Protein AF-A0A4Q8L4C8-F1 (afdb_monomer_lite)

Sequence (115 aa):
MNYRYQPTRGPHDGLWWQIALGVFVGQLMSAAVAGVAFLVLASFAASQAEDAAKQLSRQLQQATRQAQSAVPPTPGFTPPQARTKRPLAEDERCIGGRRLKRLPNGWQDLPYEPC

Secondary structure (DSSP, 8-state):
----------TTHHHHHHHHHHHHHHHHHHHHHHHHHHHHHHHHHHHHHHHHHHHHHHHHHHHHHHHHHTSPPPPP--PPP---PPPPPTTEEEETTEEEEEETTEEEEETTS--

Organism: NCBI:txid2480810

pLDDT: mean 81.37, std 13.23, range [50.12, 97.88]

Structure (mmCIF, N/CA/C/O backbone):
data_AF-A0A4Q8L4C8-F1
#
_entry.id   AF-A0A4Q8L4C8-F1
#
loop_
_atom_site.group_PDB
_atom_site.id
_atom_site.type_symbol
_atom_site.label_atom_id
_atom_site.label_alt_id
_atom_site.label_comp_id
_atom_site.label_asym_id
_atom_site.label_entity_id
_atom_site.label_seq_id
_atom_site.pdbx_PDB_ins_code
_atom_site.Cartn_x
_atom_site.Cartn_y
_atom_site.Cartn_z
_atom_site.occupancy
_atom_site.B_iso_or_equiv
_atom_site.auth_seq_id
_atom_site.auth_comp_id
_atom_site.auth_asym_id
_atom_site.auth_atom_id
_atom_site.pdbx_PDB_model_num
ATOM 1 N N . MET A 1 1 ? 22.094 11.324 -65.922 1.00 50.12 1 MET A N 1
ATOM 2 C CA . MET A 1 1 ? 23.193 11.306 -64.932 1.00 50.12 1 MET A CA 1
ATOM 3 C C . MET A 1 1 ? 22.580 10.985 -63.578 1.00 50.12 1 MET A C 1
ATOM 5 O O . MET A 1 1 ? 21.791 11.779 -63.091 1.00 50.12 1 MET A O 1
ATOM 9 N N . ASN A 1 2 ? 22.832 9.790 -63.037 1.00 54.53 2 ASN A N 1
ATOM 10 C CA . ASN A 1 2 ? 22.270 9.350 -61.755 1.00 54.53 2 ASN A CA 1
ATOM 11 C C . ASN A 1 2 ? 23.249 9.692 -60.629 1.00 54.53 2 ASN A C 1
ATOM 13 O O . ASN A 1 2 ? 24.268 9.021 -60.480 1.00 54.53 2 ASN A O 1
ATOM 17 N N . TYR A 1 3 ? 22.942 10.717 -59.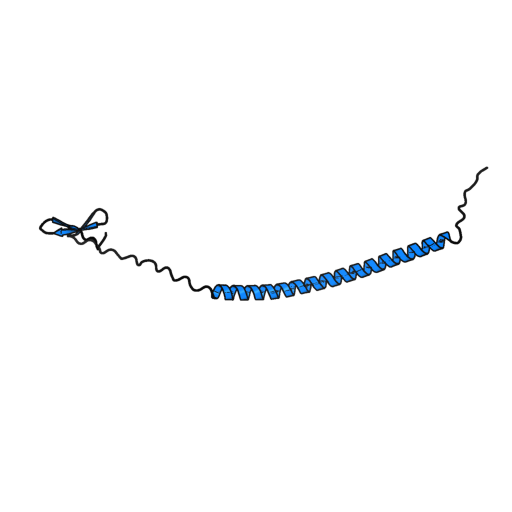836 1.00 64.38 3 TYR A N 1
ATOM 18 C CA . TYR A 1 3 ? 23.683 11.016 -58.614 1.00 64.38 3 TYR A CA 1
ATOM 19 C C . TYR A 1 3 ? 23.141 10.137 -57.484 1.00 64.38 3 TYR A C 1
ATOM 21 O O . TYR A 1 3 ? 22.063 10.386 -56.948 1.00 64.38 3 TYR A O 1
ATOM 29 N N . ARG A 1 4 ? 23.871 9.071 -57.135 1.00 61.75 4 ARG A N 1
ATOM 30 C CA . ARG A 1 4 ? 23.626 8.343 -55.884 1.00 61.75 4 ARG A CA 1
ATOM 31 C C . ARG A 1 4 ? 24.108 9.212 -54.730 1.00 61.75 4 ARG A C 1
ATOM 33 O O . ARG A 1 4 ? 25.300 9.478 -54.617 1.00 61.75 4 ARG A O 1
ATOM 40 N N . TYR A 1 5 ? 23.182 9.618 -53.871 1.00 63.66 5 TYR A N 1
ATOM 41 C CA . TYR A 1 5 ? 23.502 10.231 -52.590 1.00 63.66 5 TYR A CA 1
ATOM 42 C C . TYR A 1 5 ? 24.149 9.162 -51.697 1.00 63.66 5 TYR A C 1
ATOM 44 O O . TYR A 1 5 ? 23.479 8.230 -51.253 1.00 63.66 5 TYR A O 1
ATOM 52 N N . GLN A 1 6 ? 25.459 9.250 -51.476 1.00 62.22 6 GLN A N 1
ATOM 53 C CA . GLN A 1 6 ? 26.123 8.521 -50.399 1.00 62.22 6 GLN A CA 1
ATOM 54 C C . GLN A 1 6 ? 26.203 9.467 -49.200 1.00 62.22 6 GLN A C 1
ATOM 56 O O . GLN A 1 6 ? 26.934 10.453 -49.275 1.00 62.22 6 GLN A O 1
ATOM 61 N N . PRO A 1 7 ? 25.464 9.219 -48.104 1.00 63.28 7 PRO A N 1
ATOM 62 C CA . PRO A 1 7 ? 25.655 9.996 -46.895 1.00 63.28 7 PRO A CA 1
ATOM 63 C C . PRO A 1 7 ? 27.039 9.667 -46.330 1.00 63.28 7 PRO A C 1
ATOM 65 O O . PRO A 1 7 ? 27.299 8.551 -45.873 1.00 63.28 7 PRO A O 1
ATOM 68 N N . THR A 1 8 ? 27.942 10.639 -46.385 1.00 62.56 8 THR A N 1
ATOM 69 C CA . THR A 1 8 ? 29.205 10.625 -45.654 1.00 62.56 8 THR A CA 1
ATOM 70 C C . THR A 1 8 ? 28.888 10.653 -44.161 1.00 62.56 8 THR A C 1
ATOM 72 O O . THR A 1 8 ? 28.601 11.709 -43.609 1.00 62.56 8 THR A O 1
ATOM 75 N N . ARG A 1 9 ? 28.912 9.488 -43.498 1.00 63.16 9 ARG A N 1
ATOM 76 C CA . ARG A 1 9 ? 28.972 9.426 -42.030 1.00 63.16 9 ARG A CA 1
ATOM 77 C C . ARG A 1 9 ? 30.287 10.061 -41.600 1.00 63.16 9 ARG A C 1
ATOM 79 O O . ARG A 1 9 ? 31.353 9.530 -41.917 1.00 63.16 9 ARG A O 1
ATOM 86 N N . GLY A 1 10 ? 30.214 11.191 -40.908 1.00 66.19 10 GLY A N 1
ATOM 87 C CA . GLY A 1 10 ? 31.378 11.788 -40.280 1.00 66.19 10 GLY A CA 1
ATOM 88 C C . GLY A 1 10 ? 31.901 10.857 -39.177 1.00 66.19 10 GLY A C 1
ATOM 89 O O . GLY A 1 10 ? 31.100 10.195 -38.511 1.00 66.19 10 GLY A O 1
ATOM 90 N N . PRO A 1 11 ? 33.220 10.809 -38.919 1.00 65.31 11 PRO A N 1
ATOM 91 C CA . PRO A 1 11 ? 33.803 9.992 -37.844 1.00 65.31 11 PRO A CA 1
ATOM 92 C C . PRO A 1 11 ? 33.178 10.247 -36.460 1.00 65.31 11 PRO A C 1
ATOM 94 O O . PRO A 1 11 ? 33.223 9.390 -35.583 1.00 65.31 11 PRO A O 1
ATOM 97 N N . HIS A 1 12 ? 32.577 11.425 -36.272 1.00 63.25 12 HIS A N 1
ATOM 98 C CA . HIS A 1 12 ? 31.998 11.892 -35.015 1.00 63.25 12 HIS A CA 1
ATOM 99 C C . HIS A 1 12 ? 30.500 11.575 -34.853 1.00 63.25 12 HIS A C 1
ATOM 101 O O . HIS A 1 12 ? 30.001 11.624 -33.730 1.00 63.25 12 HIS A O 1
ATOM 107 N N . ASP A 1 13 ? 29.790 11.193 -35.922 1.00 71.56 13 ASP A N 1
ATOM 108 C CA . ASP A 1 13 ? 28.338 10.942 -35.872 1.00 71.56 13 ASP A CA 1
ATOM 109 C C . ASP A 1 13 ? 27.998 9.679 -35.064 1.00 71.56 13 ASP A C 1
ATOM 111 O O . ASP A 1 13 ? 26.962 9.598 -34.405 1.00 71.56 13 ASP A O 1
ATOM 115 N N . GLY A 1 14 ? 28.894 8.687 -35.071 1.00 76.69 14 GLY A N 1
ATOM 116 C CA . GLY A 1 14 ? 28.723 7.451 -34.304 1.00 76.69 14 GLY A CA 1
ATOM 117 C C . GLY A 1 14 ? 29.001 7.610 -32.808 1.00 76.69 14 GLY A C 1
ATOM 118 O O . GLY A 1 14 ? 28.392 6.911 -32.001 1.00 76.69 14 GLY A O 1
ATOM 119 N N . LEU A 1 15 ? 29.890 8.534 -32.428 1.00 85.00 15 LEU A N 1
ATOM 120 C CA . LEU A 1 15 ? 30.342 8.694 -31.044 1.00 85.00 15 LEU A CA 1
ATOM 121 C C . LEU A 1 15 ? 29.236 9.275 -30.154 1.00 85.00 15 LEU A C 1
ATOM 123 O O . LEU A 1 15 ? 28.933 8.718 -29.103 1.00 85.00 15 LEU A O 1
ATOM 127 N N . TRP A 1 16 ? 28.583 10.353 -30.598 1.00 87.56 16 TRP A N 1
ATOM 128 C CA . TRP A 1 16 ? 27.465 10.963 -29.867 1.00 87.56 16 TRP A CA 1
ATOM 129 C C . TRP A 1 16 ? 26.289 10.003 -29.706 1.00 87.56 16 TRP A C 1
ATOM 131 O O . TRP A 1 16 ? 25.709 9.904 -28.624 1.00 87.56 16 TRP A O 1
ATOM 141 N N . TRP A 1 17 ? 25.981 9.249 -30.764 1.00 88.75 17 TRP A N 1
ATOM 142 C CA . TRP A 1 17 ? 24.955 8.215 -30.722 1.00 88.75 17 TRP A CA 1
ATOM 143 C C . TRP A 1 17 ? 25.287 7.115 -29.705 1.00 88.75 17 TRP A C 1
ATOM 145 O O . TRP A 1 17 ? 24.429 6.744 -28.908 1.00 88.75 17 TRP A O 1
ATOM 155 N N . GLN A 1 18 ? 26.533 6.632 -29.668 1.00 90.12 18 GLN A N 1
ATOM 156 C CA . GLN A 1 18 ? 26.969 5.625 -28.691 1.00 90.12 18 GLN A CA 1
ATOM 157 C C . GLN A 1 18 ? 26.898 6.132 -27.247 1.00 90.12 18 GLN A C 1
ATOM 159 O O . GLN A 1 18 ? 26.438 5.400 -26.372 1.00 90.12 18 GLN A O 1
ATOM 164 N N . ILE A 1 19 ? 27.303 7.382 -26.996 1.00 90.62 19 ILE A N 1
ATOM 165 C CA . ILE A 1 19 ? 27.210 8.000 -25.666 1.00 90.62 19 ILE A CA 1
ATOM 166 C C . ILE A 1 19 ? 25.745 8.068 -25.218 1.00 90.62 19 ILE A C 1
ATOM 168 O O . ILE A 1 19 ? 25.426 7.646 -24.107 1.00 90.62 19 ILE A O 1
ATOM 172 N N . ALA A 1 20 ? 24.844 8.536 -26.087 1.00 93.06 20 ALA A N 1
ATOM 173 C CA . ALA A 1 20 ? 23.416 8.605 -25.783 1.00 93.06 20 ALA A CA 1
ATOM 174 C C . ALA A 1 20 ? 22.830 7.221 -25.461 1.00 93.06 20 ALA A C 1
ATOM 176 O O . ALA A 1 20 ? 22.086 7.068 -24.491 1.00 93.06 20 ALA A O 1
ATOM 177 N N . LEU A 1 21 ? 23.216 6.200 -26.230 1.00 94.44 21 LEU A N 1
ATOM 178 C CA . LEU A 1 21 ? 22.764 4.824 -26.029 1.00 94.44 21 LEU A CA 1
ATOM 179 C C . LEU A 1 21 ? 23.279 4.246 -24.704 1.00 94.44 21 LEU A C 1
ATOM 181 O O . LEU A 1 21 ? 22.526 3.595 -23.982 1.00 94.44 21 LEU A O 1
ATOM 185 N N . GLY A 1 22 ? 24.529 4.545 -24.342 1.00 95.75 22 GLY A N 1
ATOM 186 C CA . GLY A 1 22 ? 25.108 4.166 -23.054 1.00 95.75 22 GLY A CA 1
ATOM 187 C C . GLY A 1 22 ? 24.375 4.797 -21.870 1.00 95.75 22 GLY A C 1
ATOM 188 O O . GLY A 1 22 ? 24.020 4.093 -20.925 1.00 95.75 22 GLY A O 1
ATOM 189 N N . VAL A 1 23 ? 24.086 6.101 -21.935 1.00 95.81 23 VAL A N 1
ATOM 190 C CA . VAL A 1 23 ? 23.332 6.803 -20.881 1.00 95.81 23 VAL A CA 1
ATOM 191 C C . VAL A 1 23 ? 21.914 6.252 -20.768 1.00 95.81 23 VAL A C 1
ATOM 193 O O . VAL A 1 23 ? 21.451 6.004 -19.658 1.00 95.81 23 VAL A O 1
ATOM 196 N N . PHE A 1 24 ? 21.236 6.010 -21.890 1.00 96.44 24 PHE A N 1
ATOM 197 C CA . PHE A 1 24 ? 19.880 5.465 -21.892 1.00 96.44 24 PHE A CA 1
ATOM 198 C C . PHE A 1 24 ? 19.814 4.078 -21.244 1.00 96.44 24 PHE A C 1
ATOM 200 O O . PHE A 1 24 ? 19.003 3.848 -20.348 1.00 96.44 24 PHE A O 1
ATOM 207 N N . VAL A 1 25 ? 20.704 3.164 -21.638 1.00 96.94 25 VAL A N 1
ATOM 208 C CA . VAL A 1 25 ? 20.768 1.817 -21.050 1.00 96.94 25 VAL A CA 1
ATOM 209 C C . VAL A 1 25 ? 21.160 1.883 -19.573 1.00 96.94 25 VAL A C 1
ATOM 211 O O . VAL A 1 25 ? 20.576 1.175 -18.753 1.00 96.94 25 VAL A O 1
ATOM 214 N N . GLY A 1 26 ? 22.097 2.766 -19.216 1.00 96.50 26 GLY A N 1
ATOM 215 C CA . GLY A 1 26 ? 22.474 3.011 -17.826 1.00 96.50 26 GLY A CA 1
ATOM 216 C C . GLY A 1 26 ? 21.286 3.473 -16.982 1.00 96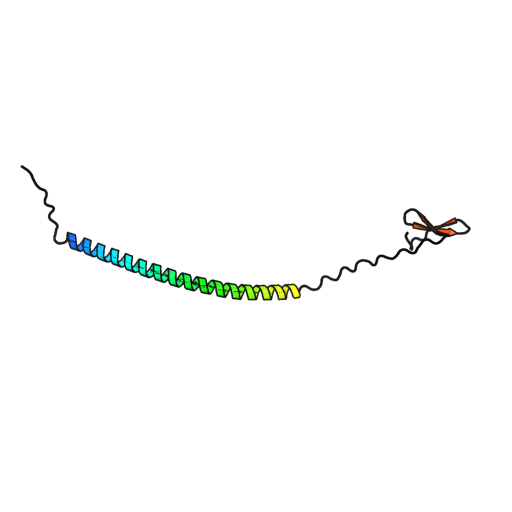.50 26 GLY A C 1
ATOM 217 O O . GLY A 1 26 ? 21.015 2.888 -15.937 1.00 96.50 26 GLY A O 1
ATOM 218 N N . GLN A 1 27 ? 20.524 4.456 -17.467 1.00 97.00 27 GLN A N 1
ATOM 219 C CA . GLN A 1 27 ? 19.324 4.945 -16.787 1.00 97.00 27 GLN A CA 1
ATOM 220 C C . GLN A 1 27 ? 18.238 3.873 -16.680 1.00 97.00 27 GLN A C 1
ATOM 222 O O . GLN A 1 27 ? 17.624 3.755 -15.622 1.00 97.00 27 GLN A O 1
ATOM 227 N N . LEU A 1 28 ? 18.026 3.061 -17.721 1.00 97.81 28 LEU A N 1
ATOM 228 C CA . LEU A 1 28 ? 17.080 1.944 -17.663 1.00 97.81 28 LEU A CA 1
ATOM 229 C C . LEU A 1 28 ? 17.470 0.920 -16.594 1.00 97.81 28 LEU A C 1
ATOM 231 O O . LEU A 1 28 ? 16.611 0.482 -15.830 1.00 97.81 28 LEU A O 1
ATOM 235 N N . MET A 1 29 ? 18.755 0.574 -16.495 1.00 97.56 29 MET A N 1
ATOM 236 C CA . MET A 1 29 ? 19.243 -0.331 -15.452 1.00 97.56 29 MET A CA 1
ATOM 237 C C . MET A 1 29 ? 19.093 0.276 -14.059 1.00 97.56 29 MET A C 1
ATOM 239 O O . MET A 1 29 ? 18.590 -0.389 -13.155 1.00 97.56 29 MET A O 1
ATOM 243 N N . SER A 1 30 ? 19.453 1.548 -13.877 1.00 97.31 30 SER A N 1
ATOM 244 C CA . SER A 1 30 ? 19.265 2.239 -12.599 1.00 97.31 30 SER A CA 1
ATOM 245 C C . SER A 1 30 ? 17.791 2.316 -12.195 1.00 97.31 30 SER A C 1
ATOM 247 O O . SER A 1 30 ? 17.468 2.055 -11.039 1.00 97.31 30 SER A O 1
ATOM 249 N N . ALA A 1 31 ? 16.890 2.616 -13.134 1.00 96.81 31 ALA A N 1
ATOM 250 C CA . ALA A 1 31 ? 15.452 2.667 -12.884 1.00 96.81 31 ALA A CA 1
ATOM 251 C C . ALA A 1 31 ? 14.880 1.286 -12.537 1.00 96.81 31 ALA A C 1
ATOM 253 O O . ALA A 1 31 ? 14.068 1.178 -11.621 1.00 96.81 31 ALA A O 1
ATOM 254 N N . ALA A 1 32 ? 15.334 0.226 -13.212 1.00 97.25 32 ALA A N 1
ATOM 255 C CA . ALA A 1 32 ? 14.930 -1.140 -12.897 1.00 97.25 32 ALA A CA 1
ATOM 256 C C . ALA A 1 32 ? 15.373 -1.543 -11.482 1.00 97.25 32 ALA A C 1
ATOM 258 O O . ALA A 1 32 ? 14.560 -2.029 -10.697 1.00 97.25 32 ALA A O 1
ATOM 259 N N . VAL A 1 33 ? 16.634 -1.281 -11.124 1.00 97.88 33 VAL A N 1
ATOM 260 C CA . VAL A 1 33 ? 17.162 -1.571 -9.782 1.00 97.88 33 VAL A CA 1
ATOM 261 C C . VAL A 1 33 ? 16.423 -0.764 -8.717 1.00 97.88 33 VAL A C 1
ATOM 263 O O . VAL A 1 33 ? 15.998 -1.331 -7.712 1.00 97.88 33 VAL A O 1
ATOM 266 N N . ALA A 1 34 ? 16.214 0.535 -8.943 1.00 97.56 34 ALA A N 1
ATOM 267 C CA . ALA A 1 34 ? 15.468 1.390 -8.025 1.00 97.56 34 ALA A CA 1
ATOM 268 C C . ALA A 1 34 ? 14.014 0.922 -7.864 1.00 97.56 34 ALA A C 1
ATOM 270 O O . ALA A 1 34 ? 13.512 0.866 -6.745 1.00 97.56 34 ALA A O 1
ATOM 271 N N . GLY A 1 35 ? 13.357 0.532 -8.959 1.00 96.88 35 GLY A N 1
ATOM 272 C CA . GLY A 1 35 ? 11.997 -0.000 -8.942 1.00 96.88 35 GLY A CA 1
ATOM 273 C C . GLY A 1 35 ? 11.889 -1.295 -8.138 1.00 96.88 35 GLY A C 1
ATOM 274 O O . GLY A 1 35 ? 11.022 -1.411 -7.274 1.00 96.88 35 GLY A O 1
ATOM 275 N N . VAL A 1 36 ? 12.802 -2.246 -8.352 1.00 97.44 36 VAL A N 1
ATOM 276 C CA . VAL A 1 36 ? 12.836 -3.500 -7.582 1.00 97.44 36 VAL A CA 1
ATOM 277 C C . VAL A 1 36 ? 13.126 -3.229 -6.107 1.00 97.44 36 VAL A C 1
ATOM 279 O O . VAL A 1 36 ? 12.417 -3.744 -5.244 1.00 97.44 36 VAL A O 1
ATOM 282 N N . ALA A 1 37 ? 14.117 -2.387 -5.802 1.00 97.12 37 ALA A N 1
ATOM 283 C CA . ALA A 1 37 ? 14.439 -2.015 -4.428 1.00 97.12 37 ALA A CA 1
ATOM 284 C C . ALA A 1 37 ? 13.234 -1.370 -3.727 1.00 97.12 37 ALA A C 1
ATOM 286 O O . ALA A 1 37 ? 12.911 -1.735 -2.596 1.00 97.12 37 ALA A O 1
ATOM 287 N N . PHE A 1 38 ? 12.530 -0.468 -4.416 1.00 97.56 38 PHE A N 1
ATOM 288 C CA . PHE A 1 38 ? 11.324 0.170 -3.904 1.00 97.56 38 PHE A CA 1
ATOM 289 C C . PHE A 1 38 ? 10.215 -0.845 -3.616 1.00 97.56 38 PHE A C 1
ATOM 291 O O . PHE A 1 38 ? 9.621 -0.794 -2.544 1.00 97.56 38 PHE A O 1
ATOM 298 N N . LEU A 1 39 ? 9.962 -1.797 -4.518 1.00 97.25 39 LEU A N 1
ATOM 299 C CA . LEU A 1 39 ? 8.953 -2.841 -4.303 1.00 97.25 39 LEU A CA 1
ATOM 300 C C . LEU A 1 39 ? 9.286 -3.724 -3.095 1.00 97.25 39 LEU A C 1
ATOM 302 O O . LEU A 1 39 ? 8.402 -4.021 -2.290 1.00 97.25 39 LEU A O 1
ATOM 306 N N . VAL A 1 40 ? 10.556 -4.100 -2.925 1.00 97.19 40 VAL A N 1
ATOM 307 C CA . VAL A 1 40 ? 11.008 -4.879 -1.763 1.00 97.19 40 VAL A CA 1
ATOM 308 C C . VAL A 1 40 ? 10.807 -4.082 -0.473 1.00 97.19 40 VAL A C 1
ATOM 310 O O . VAL A 1 40 ? 10.165 -4.576 0.454 1.00 97.19 40 VAL A O 1
ATOM 313 N N . LEU A 1 41 ? 11.270 -2.831 -0.426 1.00 96.31 41 LEU A N 1
ATOM 314 C CA . LEU A 1 41 ? 11.088 -1.945 0.729 1.00 96.31 41 LEU A CA 1
ATOM 315 C C . LEU A 1 41 ? 9.607 -1.716 1.057 1.00 96.31 41 LEU A C 1
ATOM 317 O O . LEU A 1 41 ? 9.221 -1.791 2.221 1.00 96.31 41 LEU A O 1
ATOM 321 N N . ALA A 1 42 ? 8.773 -1.488 0.043 1.00 95.25 42 ALA A N 1
ATOM 322 C CA . ALA A 1 42 ? 7.338 -1.291 0.203 1.00 95.25 42 ALA A CA 1
ATOM 323 C C . ALA A 1 42 ? 6.647 -2.548 0.749 1.00 95.25 42 ALA A C 1
ATOM 325 O O . ALA A 1 42 ? 5.845 -2.442 1.674 1.00 95.25 42 ALA A O 1
ATOM 326 N N . SER A 1 43 ? 6.985 -3.738 0.235 1.00 94.38 43 SER A N 1
ATOM 327 C CA . SER A 1 43 ? 6.437 -5.005 0.742 1.00 94.38 43 SER A CA 1
ATOM 328 C C . SER A 1 43 ? 6.804 -5.245 2.208 1.00 94.38 43 SER A C 1
ATOM 330 O O . SER A 1 43 ? 5.958 -5.631 3.015 1.00 94.38 43 SER A O 1
ATOM 332 N N . PHE A 1 44 ? 8.045 -4.932 2.579 1.00 94.94 44 PHE A N 1
ATOM 333 C CA . PHE A 1 44 ? 8.519 -5.075 3.945 1.00 94.94 44 PHE A CA 1
ATOM 334 C C . PHE A 1 44 ? 7.837 -4.072 4.882 1.00 94.94 44 PHE A C 1
ATOM 336 O O . PHE A 1 44 ? 7.325 -4.457 5.933 1.00 94.94 44 PHE A O 1
ATOM 343 N N . ALA A 1 45 ? 7.735 -2.806 4.475 1.00 94.25 45 ALA A N 1
ATOM 344 C CA . ALA A 1 45 ? 7.011 -1.785 5.225 1.00 94.25 45 ALA A CA 1
ATOM 345 C C . ALA A 1 45 ? 5.524 -2.138 5.398 1.00 94.25 45 ALA A C 1
ATOM 347 O O . ALA A 1 45 ? 4.985 -1.967 6.490 1.00 94.25 45 ALA A O 1
ATOM 348 N N . ALA A 1 46 ? 4.876 -2.681 4.362 1.00 93.44 46 ALA A N 1
ATOM 349 C CA . ALA A 1 46 ? 3.491 -3.135 4.434 1.00 93.44 46 ALA A CA 1
ATOM 350 C C . ALA A 1 46 ? 3.320 -4.259 5.467 1.00 93.44 46 ALA A C 1
ATOM 352 O O . ALA A 1 46 ? 2.453 -4.157 6.332 1.00 93.44 46 ALA A O 1
ATOM 353 N N . SER A 1 47 ? 4.195 -5.274 5.449 1.00 92.81 47 SER A N 1
ATOM 354 C CA . SER A 1 47 ? 4.145 -6.353 6.447 1.00 92.81 47 SER A CA 1
ATOM 355 C C . SER A 1 47 ? 4.319 -5.841 7.882 1.00 92.81 47 SER A C 1
ATOM 357 O O . SER A 1 47 ? 3.566 -6.227 8.774 1.00 92.81 47 SER A O 1
ATOM 359 N N . GLN A 1 48 ? 5.233 -4.891 8.104 1.00 91.06 48 GLN A N 1
ATOM 360 C CA . GLN A 1 48 ? 5.418 -4.292 9.427 1.00 91.06 48 GLN A CA 1
ATOM 361 C C . GLN A 1 48 ? 4.224 -3.445 9.867 1.00 91.06 48 GLN A C 1
ATOM 363 O O . GLN A 1 48 ? 3.847 -3.469 11.039 1.00 91.06 48 GLN A O 1
ATOM 368 N N . ALA A 1 49 ? 3.625 -2.694 8.941 1.00 89.44 49 ALA A N 1
ATOM 369 C CA . ALA A 1 49 ? 2.458 -1.875 9.228 1.00 89.44 49 ALA A CA 1
ATOM 370 C C . ALA A 1 49 ? 1.263 -2.737 9.655 1.00 89.44 49 ALA A C 1
ATOM 372 O O . ALA A 1 49 ? 0.541 -2.358 10.576 1.00 89.44 49 ALA A O 1
ATOM 373 N N . GLU A 1 50 ? 1.076 -3.911 9.046 1.00 90.50 50 GLU A N 1
ATOM 374 C CA . GLU A 1 50 ? 0.029 -4.852 9.451 1.00 90.50 50 GLU A CA 1
ATOM 375 C C . GLU A 1 50 ? 0.230 -5.377 10.873 1.00 90.50 50 GLU A C 1
ATOM 377 O O . GLU A 1 50 ? -0.723 -5.428 11.654 1.00 90.50 50 GLU A O 1
ATOM 382 N N . ASP A 1 51 ? 1.454 -5.759 11.234 1.00 90.38 51 ASP A N 1
ATOM 383 C CA . ASP A 1 51 ? 1.744 -6.275 12.571 1.00 90.38 51 ASP A CA 1
ATOM 384 C C . ASP A 1 51 ? 1.618 -5.184 13.638 1.00 90.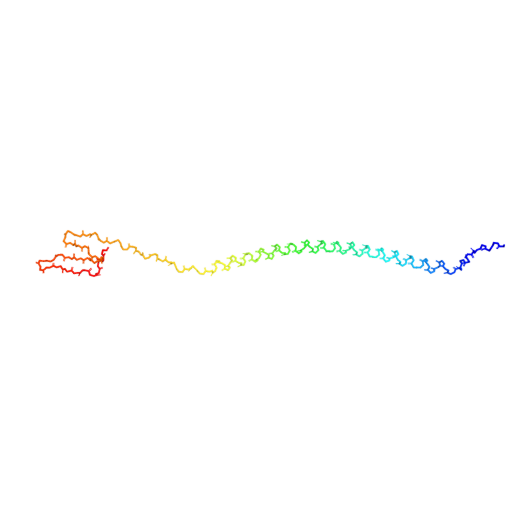38 51 ASP A C 1
ATOM 386 O O . ASP A 1 51 ? 0.985 -5.402 14.678 1.00 90.38 51 ASP A O 1
ATOM 390 N N . ALA A 1 52 ? 2.108 -3.978 13.345 1.00 88.75 52 ALA A N 1
ATOM 391 C CA . ALA A 1 52 ? 1.917 -2.812 14.199 1.00 88.75 52 ALA A CA 1
ATOM 392 C C . ALA A 1 52 ? 0.424 -2.467 14.356 1.00 88.75 52 ALA A C 1
ATOM 394 O O . ALA A 1 52 ? -0.046 -2.237 15.472 1.00 88.75 52 ALA A O 1
ATOM 395 N N . ALA A 1 53 ? -0.359 -2.506 13.274 1.00 90.31 53 ALA A N 1
ATOM 396 C CA . ALA A 1 53 ? -1.800 -2.262 13.319 1.00 90.31 53 ALA A CA 1
ATOM 397 C C . ALA A 1 53 ? -2.547 -3.332 14.135 1.00 90.31 53 ALA A C 1
ATOM 399 O O . ALA A 1 53 ? -3.461 -3.011 14.902 1.00 90.31 53 ALA A O 1
ATOM 400 N N . LYS A 1 54 ? -2.150 -4.607 14.040 1.00 92.12 54 LYS A N 1
ATOM 401 C CA . LYS A 1 54 ? -2.707 -5.696 14.866 1.00 92.12 54 LYS A CA 1
ATOM 402 C C . LYS A 1 54 ? -2.392 -5.502 16.350 1.00 92.12 54 LYS A C 1
ATOM 404 O O . LYS A 1 54 ? -3.252 -5.746 17.193 1.00 92.12 54 LYS A O 1
ATOM 409 N N . GLN A 1 55 ? -1.189 -5.052 16.695 1.00 91.12 55 GLN A N 1
ATOM 410 C CA . GLN A 1 55 ? -0.833 -4.754 18.086 1.00 91.12 55 GLN A CA 1
ATOM 411 C C . GLN A 1 55 ? -1.629 -3.562 18.627 1.00 91.12 55 GLN A C 1
ATOM 413 O O . GLN A 1 55 ? -2.227 -3.651 19.701 1.00 91.12 55 GLN A O 1
ATOM 418 N N . LEU A 1 56 ? -1.705 -2.484 17.849 1.00 91.81 56 LEU A N 1
ATOM 419 C CA . LEU A 1 56 ? -2.375 -1.248 18.243 1.00 91.81 56 LEU A CA 1
ATOM 420 C C . LEU A 1 56 ? -3.896 -1.438 18.352 1.00 91.81 56 LEU A C 1
ATOM 422 O O . LEU A 1 56 ? -4.517 -0.969 19.302 1.00 91.81 56 LEU A O 1
ATOM 426 N N . SER A 1 57 ? -4.497 -2.218 17.448 1.00 92.12 57 SER A N 1
ATOM 427 C CA . SER A 1 57 ? -5.913 -2.599 17.542 1.00 92.12 57 SER A CA 1
ATOM 428 C C . SER A 1 57 ? -6.215 -3.452 18.776 1.00 92.12 57 SER A C 1
ATOM 430 O O . SER A 1 57 ? -7.225 -3.209 19.436 1.00 92.12 57 SER A O 1
ATOM 432 N N . ARG A 1 58 ? -5.340 -4.397 19.153 1.00 91.62 58 ARG A N 1
ATOM 433 C CA . ARG A 1 58 ? -5.490 -5.167 20.403 1.00 91.62 58 ARG A CA 1
ATOM 434 C C . ARG A 1 58 ? -5.415 -4.270 21.636 1.00 91.62 58 ARG A C 1
ATOM 436 O O . ARG A 1 58 ? -6.248 -4.411 22.528 1.00 91.62 58 ARG A O 1
ATOM 443 N N . GLN A 1 59 ? -4.463 -3.338 21.675 1.00 91.38 59 GLN A N 1
ATOM 444 C CA . GLN A 1 59 ? -4.345 -2.373 22.772 1.00 91.38 59 GLN A CA 1
ATOM 445 C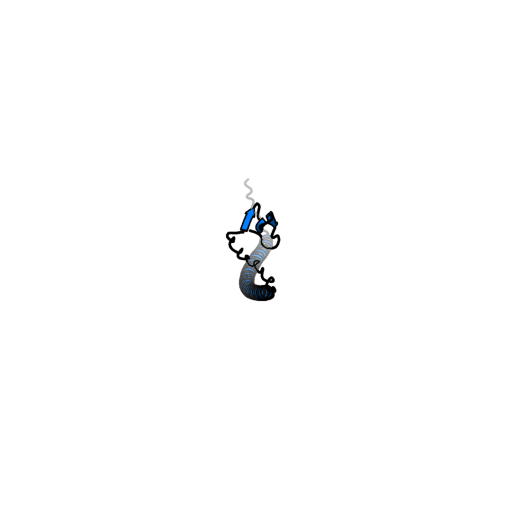 C . GLN A 1 59 ? -5.583 -1.476 22.871 1.00 91.38 59 GLN A C 1
ATOM 447 O O . GLN A 1 59 ? -6.139 -1.322 23.956 1.00 91.38 59 GLN A O 1
ATOM 452 N N . LEU A 1 60 ? -6.064 -0.945 21.743 1.00 89.19 60 LEU A N 1
ATOM 453 C CA . LEU A 1 60 ? -7.289 -0.147 21.699 1.00 89.19 60 LEU A CA 1
ATOM 454 C C . LEU A 1 60 ? -8.501 -0.950 22.171 1.00 89.19 60 LEU A C 1
ATOM 456 O O . LEU A 1 60 ? -9.246 -0.467 23.014 1.00 89.19 60 LEU A O 1
ATOM 460 N N . GLN A 1 61 ? -8.678 -2.189 21.705 1.00 90.12 61 GLN A N 1
ATOM 461 C CA . GLN A 1 61 ? -9.777 -3.050 22.154 1.00 90.12 61 GLN A CA 1
ATOM 462 C C . GLN A 1 61 ? -9.730 -3.313 23.663 1.00 90.12 61 GLN A C 1
ATOM 464 O O . GLN A 1 61 ? -10.770 -3.304 24.322 1.00 90.12 61 GLN A O 1
ATOM 469 N N . GLN A 1 62 ? -8.540 -3.533 24.227 1.00 89.12 62 GLN A N 1
ATOM 470 C CA . GLN A 1 62 ? -8.365 -3.695 25.671 1.00 89.12 62 GLN A CA 1
ATOM 471 C C . GLN A 1 62 ? -8.706 -2.407 26.428 1.00 89.12 62 GLN A C 1
ATOM 473 O O . GLN A 1 62 ? -9.464 -2.462 27.396 1.00 89.12 62 GLN A O 1
ATOM 478 N N . ALA A 1 63 ? -8.223 -1.256 25.957 1.00 85.81 63 ALA A N 1
ATOM 479 C CA . ALA A 1 63 ? -8.534 0.045 26.542 1.00 85.81 63 ALA A CA 1
ATOM 480 C C . ALA A 1 63 ? -10.038 0.363 26.468 1.00 85.81 63 ALA A C 1
ATOM 482 O O . ALA A 1 63 ? -10.628 0.801 27.453 1.00 85.81 63 ALA A O 1
ATOM 483 N N . THR A 1 64 ? -10.698 0.071 25.341 1.00 86.19 64 THR A N 1
ATOM 484 C CA . THR A 1 64 ? -12.152 0.232 25.193 1.00 86.19 64 THR A CA 1
ATOM 485 C C . THR A 1 64 ? -12.919 -0.681 26.145 1.00 86.19 64 THR A C 1
ATOM 487 O O . THR A 1 64 ? -13.876 -0.229 26.767 1.00 86.19 64 THR A O 1
ATOM 490 N N . ARG A 1 65 ? -12.499 -1.943 26.318 1.00 82.19 65 ARG A N 1
ATOM 491 C CA . ARG A 1 65 ? -13.118 -2.847 27.304 1.00 82.19 65 ARG A CA 1
ATOM 492 C C . ARG A 1 65 ? -12.969 -2.321 28.729 1.00 82.19 65 ARG A C 1
ATOM 494 O O . ARG A 1 65 ? -13.939 -2.339 29.474 1.00 82.19 65 ARG A O 1
ATOM 501 N N . GLN A 1 66 ? -11.791 -1.824 29.101 1.00 79.69 66 GLN A N 1
ATOM 502 C CA . GLN A 1 66 ? -11.576 -1.218 30.419 1.00 79.69 66 GLN A CA 1
ATOM 503 C C . GLN A 1 66 ? -12.455 0.023 30.626 1.00 79.69 66 GLN A C 1
ATOM 505 O O . GLN A 1 66 ? -13.071 0.160 31.680 1.00 79.69 66 GLN A O 1
ATOM 510 N N . ALA A 1 67 ? -12.577 0.881 29.611 1.00 77.06 67 ALA A N 1
ATOM 511 C CA . ALA A 1 67 ? -13.449 2.051 29.657 1.00 77.06 67 ALA A CA 1
ATOM 512 C C . ALA A 1 67 ? -14.939 1.676 29.772 1.00 77.06 67 ALA A C 1
ATOM 514 O O . ALA A 1 67 ? -15.673 2.318 30.516 1.00 77.06 67 ALA A O 1
ATOM 515 N N . GLN A 1 68 ? -15.387 0.616 29.090 1.00 71.62 68 GLN A N 1
ATOM 516 C CA . GLN A 1 68 ? -16.760 0.107 29.206 1.00 71.62 68 GLN A CA 1
ATOM 517 C C . GLN A 1 68 ? -17.041 -0.501 30.584 1.00 71.62 68 GLN A C 1
ATOM 519 O O . GLN A 1 68 ? -18.113 -0.276 31.136 1.00 71.62 68 GLN A O 1
ATOM 524 N N . SER A 1 69 ? -16.080 -1.215 31.175 1.00 65.81 69 SER A N 1
ATOM 525 C CA . SER A 1 69 ? -16.205 -1.741 32.542 1.00 65.81 69 SER A CA 1
ATOM 526 C C . SER A 1 69 ? -16.199 -0.647 33.614 1.00 65.81 69 SER A C 1
ATOM 528 O O . SER A 1 69 ? -16.677 -0.878 34.721 1.00 65.81 69 SER A O 1
ATOM 530 N N . ALA A 1 70 ? -15.659 0.534 33.302 1.00 63.28 70 ALA A N 1
ATOM 531 C CA . ALA A 1 70 ? -15.682 1.704 34.176 1.00 63.28 70 ALA A CA 1
ATOM 532 C C . ALA A 1 70 ? -16.983 2.518 34.064 1.00 63.28 70 ALA A C 1
ATOM 534 O O . ALA A 1 70 ? -17.145 3.492 34.800 1.00 63.28 70 ALA A O 1
ATOM 535 N N . VAL A 1 71 ? -17.915 2.139 33.176 1.00 63.91 71 VAL A N 1
ATOM 536 C CA . VAL A 1 71 ? -19.263 2.715 33.173 1.00 63.91 71 VAL A CA 1
ATOM 537 C C . VAL A 1 71 ? -19.938 2.282 34.477 1.00 63.91 71 VAL A C 1
ATOM 539 O O . VAL A 1 71 ? -20.149 1.082 34.676 1.00 63.91 71 VAL A O 1
ATOM 542 N N . PRO A 1 72 ? -20.252 3.217 35.393 1.00 65.25 72 PRO A N 1
ATOM 543 C CA . PRO A 1 72 ? -20.935 2.867 36.626 1.00 65.25 72 PRO A CA 1
ATOM 544 C C . PRO A 1 72 ? -22.262 2.185 36.273 1.00 65.25 72 PRO A C 1
ATOM 546 O O . PRO A 1 72 ? -22.911 2.603 35.306 1.00 65.25 72 PRO A O 1
ATOM 549 N N . PRO A 1 73 ? -22.678 1.144 37.020 1.00 61.28 73 PRO A N 1
ATOM 550 C CA . PRO A 1 73 ? -23.966 0.517 36.788 1.00 61.28 73 PRO A CA 1
ATOM 551 C C . PRO A 1 73 ? -25.019 1.618 36.814 1.00 61.28 73 PRO A C 1
ATOM 553 O O . PRO A 1 73 ? -25.110 2.375 37.783 1.00 61.28 73 PRO A O 1
ATOM 556 N N . THR A 1 74 ? -25.774 1.742 35.722 1.00 64.44 74 THR A N 1
ATOM 557 C CA . THR A 1 74 ? -26.954 2.599 35.692 1.00 64.44 74 THR A CA 1
ATOM 558 C C . THR A 1 74 ? -27.767 2.236 36.933 1.00 64.44 74 THR A C 1
ATOM 560 O O . THR A 1 74 ? -28.058 1.046 37.097 1.00 64.44 74 THR A O 1
ATOM 563 N N . PRO A 1 75 ? -28.047 3.181 37.855 1.00 63.19 75 PRO A N 1
ATOM 564 C CA . PRO A 1 75 ? -28.774 2.866 39.074 1.00 63.19 75 PRO A CA 1
ATOM 565 C C . PRO A 1 75 ? -30.048 2.141 38.664 1.00 63.19 75 PRO A C 1
ATOM 567 O O . PRO A 1 75 ? -30.814 2.643 37.839 1.00 63.19 75 PRO A O 1
ATOM 570 N N . GLY A 1 76 ? -30.166 0.900 39.141 1.00 56.62 76 GLY A N 1
ATOM 571 C CA . GLY A 1 76 ? -31.164 -0.042 38.672 1.00 56.62 76 GLY A CA 1
ATOM 572 C C . GLY A 1 76 ? -32.533 0.613 38.686 1.00 56.62 76 GLY A C 1
ATOM 573 O O . GLY A 1 76 ? -32.954 1.165 39.701 1.00 56.62 76 GLY A O 1
ATOM 574 N N . PHE A 1 77 ? -33.221 0.557 37.551 1.00 64.00 77 PHE A N 1
ATOM 575 C CA . PHE A 1 77 ? -34.646 0.815 37.526 1.00 64.00 77 PHE A CA 1
ATOM 576 C C . PHE A 1 77 ? -35.293 -0.271 38.385 1.00 64.00 77 PHE A C 1
ATOM 578 O O . PHE A 1 77 ? -35.466 -1.405 37.945 1.00 64.00 77 PHE A O 1
ATOM 585 N N . THR A 1 78 ? -35.577 0.052 39.643 1.00 60.84 78 THR A N 1
ATOM 586 C CA . THR A 1 78 ? -36.461 -0.736 40.490 1.00 60.84 78 THR A CA 1
ATOM 587 C C . THR A 1 78 ? -37.840 -0.643 39.848 1.00 60.84 78 THR A C 1
ATOM 589 O O . THR A 1 78 ? -38.432 0.440 39.872 1.00 60.84 78 THR A O 1
ATOM 592 N N . PRO A 1 79 ? -38.376 -1.723 39.244 1.00 64.06 79 PRO A N 1
ATOM 593 C CA . PRO A 1 79 ? -39.760 -1.686 38.814 1.00 64.06 79 PRO A CA 1
ATOM 594 C C . PRO A 1 79 ? -40.600 -1.378 40.061 1.00 64.06 79 PRO A C 1
ATOM 596 O O . PRO A 1 79 ? -40.379 -2.007 41.105 1.00 64.06 79 PRO A O 1
ATOM 599 N N . PRO A 1 80 ? -41.510 -0.388 40.012 1.00 62.34 80 PRO A N 1
ATOM 600 C CA . PRO A 1 80 ? -42.369 -0.102 41.146 1.00 62.34 80 PRO A CA 1
ATOM 601 C C . PRO A 1 80 ? -43.103 -1.396 41.476 1.00 62.34 80 PRO A C 1
ATOM 603 O O . PRO A 1 80 ? -43.758 -1.972 40.607 1.00 62.34 80 PRO A O 1
ATOM 606 N N . GLN A 1 81 ? -42.927 -1.893 42.705 1.00 58.69 81 GLN A N 1
ATOM 607 C CA . GLN A 1 81 ? -43.606 -3.104 43.139 1.00 58.69 81 GLN A CA 1
ATOM 608 C C . GLN A 1 81 ? -45.093 -2.920 42.867 1.00 58.69 81 GLN A C 1
ATOM 610 O O . GLN A 1 81 ? -45.718 -1.992 43.391 1.00 58.69 81 GLN A O 1
ATOM 615 N N . ALA A 1 82 ? -45.636 -3.768 41.995 1.00 60.06 82 ALA A N 1
ATOM 616 C CA . ALA A 1 82 ? -47.055 -3.796 41.721 1.00 60.06 82 ALA A CA 1
ATOM 617 C C . ALA A 1 82 ? -47.742 -4.130 43.045 1.00 60.06 82 ALA A C 1
ATOM 619 O O . ALA A 1 82 ? -47.734 -5.278 43.484 1.00 60.06 82 ALA A O 1
ATOM 620 N N . ARG A 1 83 ? -48.266 -3.100 43.721 1.00 61.75 83 ARG A N 1
ATOM 621 C CA . ARG A 1 83 ? -49.069 -3.253 44.931 1.00 61.75 83 ARG A CA 1
ATOM 622 C C . ARG A 1 83 ? -50.215 -4.180 44.557 1.00 61.75 83 ARG A C 1
ATOM 624 O O . ARG A 1 83 ? -51.108 -3.783 43.811 1.0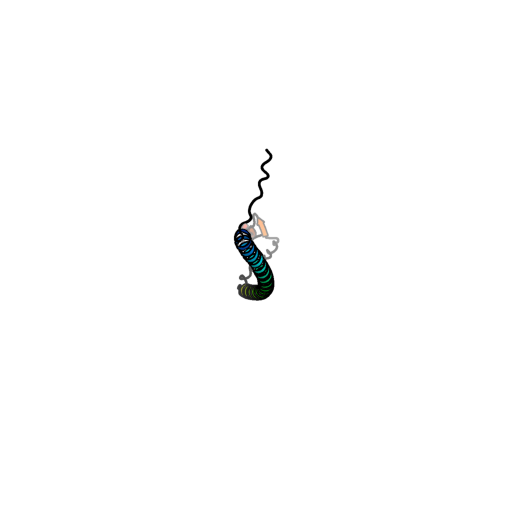0 61.75 83 ARG A O 1
ATOM 631 N N . THR A 1 84 ? -50.161 -5.420 45.025 1.00 62.56 84 THR A N 1
ATOM 632 C CA . THR A 1 84 ? -51.258 -6.374 44.901 1.00 62.56 84 THR A CA 1
ATOM 633 C C . THR A 1 84 ? -52.472 -5.740 45.564 1.00 62.56 84 THR A C 1
ATOM 635 O O . THR A 1 84 ? -52.510 -5.600 46.787 1.00 62.56 84 THR A O 1
ATOM 638 N N . LYS A 1 85 ? -53.417 -5.255 44.750 1.00 67.12 85 LYS A N 1
ATOM 639 C CA . LYS A 1 85 ? -54.631 -4.608 45.247 1.00 67.12 85 LYS A CA 1
ATOM 640 C C . LYS A 1 85 ? -55.389 -5.622 46.101 1.00 67.12 85 LYS A C 1
ATOM 642 O O . LYS A 1 85 ? -55.603 -6.758 45.683 1.00 67.12 85 LYS A O 1
ATOM 647 N N . ARG A 1 86 ? -55.768 -5.208 47.310 1.00 76.25 86 ARG A N 1
ATOM 648 C CA . ARG A 1 86 ? -56.546 -6.024 48.245 1.00 76.25 86 ARG A CA 1
ATOM 649 C C . ARG A 1 86 ? -57.872 -6.433 47.579 1.00 76.25 86 ARG A C 1
ATOM 651 O O . ARG A 1 86 ? -58.499 -5.579 46.948 1.00 76.25 86 ARG A O 1
ATOM 658 N N . PRO A 1 87 ? -58.332 -7.688 47.701 1.00 76.19 87 PRO A N 1
ATOM 659 C CA . PRO A 1 87 ? -59.643 -8.084 47.185 1.00 76.19 87 PRO A CA 1
ATOM 660 C C . PRO A 1 87 ? -60.774 -7.238 47.803 1.00 76.19 87 PRO A C 1
ATOM 662 O O . PRO A 1 87 ? -60.617 -6.656 48.879 1.00 76.19 87 PRO A O 1
ATOM 665 N N . LEU A 1 88 ? -61.897 -7.097 47.096 1.00 77.44 88 LEU A N 1
ATOM 666 C CA . LEU A 1 88 ? -63.083 -6.389 47.597 1.00 77.44 88 LEU A CA 1
ATOM 667 C C . LEU A 1 88 ? -63.739 -7.201 48.721 1.00 77.44 88 LEU A C 1
ATOM 669 O O . LEU A 1 88 ? -63.964 -8.397 48.544 1.00 77.44 88 LEU A O 1
ATOM 673 N N . ALA A 1 89 ? -64.034 -6.565 49.855 1.00 80.75 89 ALA A N 1
ATOM 674 C CA . ALA A 1 89 ? -64.863 -7.177 50.892 1.00 80.75 89 ALA A CA 1
ATOM 675 C C . ALA A 1 89 ? -66.357 -7.125 50.507 1.00 80.75 89 ALA A C 1
ATOM 677 O O . ALA A 1 89 ? -66.751 -6.362 49.626 1.00 80.75 89 ALA A O 1
ATOM 678 N N . GLU A 1 90 ? -67.203 -7.928 51.157 1.00 79.75 90 GLU A N 1
ATOM 679 C CA . GLU A 1 90 ? -68.643 -8.011 50.839 1.00 79.75 90 GLU A CA 1
ATOM 680 C C . GLU A 1 90 ? -69.406 -6.698 51.094 1.00 79.75 90 GLU A C 1
ATOM 682 O O . GLU A 1 90 ? -70.422 -6.415 50.455 1.00 79.75 90 GLU A O 1
ATOM 687 N N . ASP A 1 91 ? -68.901 -5.869 52.007 1.00 85.19 91 ASP A N 1
ATOM 688 C CA . ASP A 1 91 ? -69.406 -4.538 52.338 1.00 85.19 91 ASP A CA 1
ATOM 689 C C . ASP A 1 91 ? -68.736 -3.416 51.526 1.00 85.19 91 ASP A C 1
ATOM 691 O O . ASP A 1 91 ? -69.007 -2.236 51.758 1.00 85.19 91 ASP A O 1
ATOM 695 N N . GLU A 1 92 ? -67.901 -3.758 50.544 1.00 87.06 92 GLU A N 1
ATOM 696 C CA . GLU A 1 92 ? -67.152 -2.813 49.722 1.00 87.06 92 GLU A CA 1
ATOM 697 C C . GLU A 1 92 ? -67.549 -2.899 48.243 1.00 87.06 92 GLU A C 1
ATOM 699 O O . GLU A 1 92 ? -67.887 -3.951 47.701 1.00 87.06 92 GLU A O 1
ATOM 704 N N . ARG A 1 93 ? -67.503 -1.760 47.550 1.00 84.94 93 ARG A N 1
ATOM 705 C CA . ARG A 1 93 ? -67.753 -1.664 46.109 1.00 84.94 93 ARG A CA 1
ATOM 706 C C . ARG A 1 93 ? -66.701 -0.801 45.439 1.00 84.94 93 ARG A C 1
ATOM 708 O O . ARG A 1 93 ? -66.236 0.180 46.003 1.00 84.94 93 ARG A O 1
ATOM 715 N N . CYS A 1 94 ? -66.357 -1.156 44.209 1.00 84.56 94 CYS A N 1
ATOM 716 C CA . CYS A 1 94 ? -65.442 -0.394 43.376 1.00 84.56 94 CYS A CA 1
ATOM 717 C C . CYS A 1 94 ? -66.249 0.366 42.328 1.00 84.56 94 CYS A C 1
ATOM 719 O O . CYS A 1 94 ? -66.932 -0.258 41.516 1.00 84.56 94 CYS A O 1
ATOM 721 N N . ILE A 1 95 ? -66.182 1.697 42.337 1.00 81.00 95 ILE A N 1
ATOM 722 C CA . ILE A 1 95 ? -66.864 2.538 41.348 1.00 81.00 95 ILE A CA 1
ATOM 723 C C . ILE A 1 95 ? -65.870 3.578 40.830 1.00 81.00 95 ILE A C 1
ATOM 725 O O . ILE A 1 95 ? -65.404 4.438 41.576 1.00 81.00 95 ILE A O 1
ATOM 729 N N . GLY A 1 96 ? -65.524 3.495 39.542 1.00 78.88 96 GLY A N 1
ATOM 730 C CA . GLY A 1 96 ? -64.607 4.443 38.896 1.00 78.88 96 GLY A CA 1
ATOM 731 C C . GLY A 1 96 ? -63.192 4.452 39.490 1.00 78.88 96 GLY A C 1
ATOM 732 O O . GLY A 1 96 ? -62.604 5.520 39.624 1.00 78.88 96 GLY A O 1
ATOM 733 N N . GLY A 1 97 ? -62.672 3.290 39.906 1.00 77.94 97 GLY A N 1
ATOM 734 C CA . GLY A 1 97 ? -61.338 3.162 40.520 1.00 77.94 97 GLY A CA 1
ATOM 735 C C . GLY A 1 97 ? -61.267 3.565 41.999 1.00 77.94 97 GLY A C 1
ATOM 736 O O . GLY A 1 97 ? -60.204 3.491 42.612 1.00 77.94 97 GLY A O 1
ATOM 737 N N . ARG A 1 98 ? -62.397 3.962 42.598 1.00 80.56 98 ARG A N 1
ATOM 738 C CA . ARG A 1 98 ? -62.507 4.292 44.024 1.00 80.56 98 ARG A CA 1
ATOM 739 C C . ARG A 1 98 ? -63.209 3.181 44.786 1.00 80.56 98 ARG A C 1
ATOM 741 O O . ARG A 1 98 ? -64.209 2.636 44.308 1.00 80.56 98 ARG A O 1
ATOM 748 N N . ARG A 1 99 ? -62.688 2.853 45.968 1.00 88.38 99 ARG A N 1
ATOM 749 C CA . ARG A 1 99 ? -63.275 1.863 46.870 1.00 88.38 99 ARG A CA 1
ATOM 750 C C . ARG A 1 99 ? -64.225 2.562 47.833 1.00 88.38 99 ARG A C 1
ATOM 752 O O . ARG A 1 99 ? -63.828 3.459 48.562 1.00 88.38 99 ARG A O 1
ATOM 759 N N . LEU A 1 100 ? -65.476 2.129 47.839 1.00 87.94 100 LEU A N 1
ATOM 760 C CA . LEU A 1 100 ? -66.538 2.637 48.696 1.00 87.94 100 LEU A CA 1
ATOM 761 C C . LEU A 1 100 ? -66.918 1.551 49.699 1.00 87.94 100 LEU A C 1
ATOM 763 O O . LEU A 1 100 ? -67.229 0.433 49.291 1.00 87.94 100 LEU A O 1
ATOM 767 N N . LYS A 1 101 ? -66.939 1.873 50.989 1.00 88.38 101 LYS A N 1
ATOM 768 C CA . LYS A 1 101 ? -67.398 0.977 52.055 1.00 88.38 101 LYS A CA 1
ATOM 769 C C . LYS A 1 101 ? -68.815 1.338 52.485 1.00 88.38 101 LYS A C 1
ATOM 771 O O . LYS A 1 101 ? -69.133 2.517 52.657 1.00 88.38 101 LYS A O 1
ATOM 776 N N . ARG A 1 102 ? -69.671 0.333 52.659 1.00 87.25 102 ARG A N 1
ATOM 777 C CA . ARG A 1 102 ? -71.048 0.500 53.127 1.00 87.25 102 ARG A CA 1
ATOM 778 C C . ARG A 1 102 ? -71.060 0.725 54.636 1.00 87.25 102 ARG A C 1
ATOM 780 O O . ARG A 1 102 ? -70.623 -0.127 55.403 1.00 87.25 102 ARG A O 1
ATOM 787 N N . LEU A 1 103 ? -71.603 1.857 55.061 1.00 85.62 103 LEU A N 1
ATOM 788 C CA . LEU A 1 103 ? -71.889 2.177 56.455 1.00 85.62 103 LEU A CA 1
ATOM 789 C C . LEU A 1 103 ? -73.411 2.150 56.695 1.00 85.62 103 LEU A C 1
ATOM 791 O O . LEU A 1 103 ? -74.192 2.275 55.748 1.00 85.62 103 LEU A O 1
ATOM 795 N N . PRO A 1 104 ? -73.868 2.026 57.955 1.00 83.25 104 PRO A N 1
ATOM 796 C CA . PRO A 1 104 ? -75.296 2.035 58.289 1.00 83.25 104 PRO A CA 1
ATOM 797 C C . PRO A 1 104 ? -76.041 3.289 57.803 1.00 83.25 104 PRO A C 1
ATOM 799 O O . PRO A 1 104 ? -77.240 3.241 57.549 1.00 83.25 104 PRO A O 1
ATOM 802 N N . ASN A 1 105 ? -75.323 4.402 57.655 1.00 82.31 105 ASN A N 1
ATOM 803 C CA . ASN A 1 105 ? -75.827 5.711 57.250 1.00 82.31 105 ASN A CA 1
ATOM 804 C C . ASN A 1 105 ? -75.423 6.126 55.820 1.00 82.31 105 ASN A C 1
ATOM 806 O O . ASN A 1 105 ? -75.692 7.264 55.439 1.00 82.31 105 ASN A O 1
ATOM 810 N N . GLY A 1 106 ? -74.791 5.253 55.020 1.00 84.69 106 GLY A N 1
ATOM 811 C CA . GLY A 1 106 ? -74.441 5.581 53.631 1.00 84.69 106 GLY A CA 1
ATOM 812 C C . GLY A 1 106 ? -73.214 4.856 53.078 1.00 84.69 106 GLY A C 1
ATOM 813 O O . GLY A 1 106 ? -72.905 3.734 53.466 1.00 84.69 106 GLY A O 1
ATOM 814 N N . TRP A 1 107 ? -72.519 5.502 52.142 1.00 86.94 107 TRP A N 1
ATOM 815 C CA . TRP A 1 107 ? -71.270 5.014 51.550 1.00 86.94 107 TRP A CA 1
ATOM 816 C C . TRP A 1 107 ? -70.122 5.952 51.916 1.00 86.94 107 TRP A C 1
ATOM 818 O O . TRP A 1 107 ? -70.264 7.168 51.804 1.00 86.94 107 TRP A O 1
ATOM 828 N N . GLN A 1 108 ? -68.989 5.388 52.330 1.00 87.12 108 GLN A N 1
ATOM 829 C CA . GLN A 1 108 ? -67.764 6.128 52.625 1.00 87.12 108 GLN A CA 1
ATOM 830 C C . GLN A 1 108 ? -66.695 5.804 51.579 1.00 87.12 108 GLN A C 1
ATOM 832 O O . GLN A 1 108 ? -66.448 4.635 51.301 1.00 87.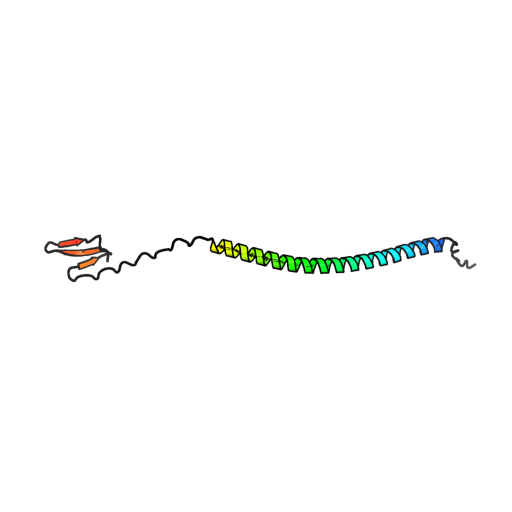12 108 GLN A O 1
ATOM 837 N N . ASP A 1 109 ? -66.060 6.829 51.012 1.00 85.81 109 ASP A N 1
ATOM 838 C CA . ASP A 1 109 ? -64.931 6.681 50.084 1.00 85.81 109 ASP A CA 1
ATOM 839 C C . ASP A 1 109 ? -63.639 6.370 50.854 1.00 85.81 109 ASP A C 1
ATOM 841 O O . ASP A 1 109 ? -63.341 7.018 51.862 1.00 85.81 109 ASP A O 1
ATOM 845 N N . LEU A 1 110 ? -62.890 5.365 50.397 1.00 79.81 110 LEU A N 1
ATOM 846 C CA . LEU A 1 110 ? -61.583 4.968 50.918 1.00 79.81 110 LEU A CA 1
ATOM 847 C C . LEU A 1 110 ? -60.504 5.368 49.897 1.00 79.81 110 LEU A C 1
ATOM 849 O O . LEU A 1 110 ? -60.058 4.542 49.096 1.00 79.81 110 LEU A O 1
ATOM 853 N N . PRO A 1 111 ? -60.033 6.628 49.938 1.00 70.50 111 PRO A N 1
ATOM 854 C CA . PRO A 1 111 ? -59.132 7.175 48.922 1.00 70.50 111 PRO A CA 1
ATOM 855 C C . PRO A 1 111 ? -57.734 6.538 48.918 1.00 70.50 111 PRO A C 1
ATOM 857 O O . PRO A 1 111 ? -57.009 6.651 47.933 1.00 70.50 111 PRO A O 1
ATOM 860 N N . TYR A 1 112 ? -57.343 5.860 50.000 1.00 70.25 112 TYR A N 1
ATOM 861 C CA . TYR A 1 112 ? -56.016 5.253 50.141 1.00 70.25 112 TYR A CA 1
ATOM 862 C C . TYR A 1 112 ? -55.935 3.796 49.656 1.00 70.25 112 TYR A C 1
ATOM 864 O O . TYR A 1 112 ? -54.834 3.255 49.562 1.00 70.25 112 TYR A O 1
ATOM 872 N N . GLU A 1 113 ? -57.062 3.174 49.293 1.00 68.81 113 GLU A N 1
ATOM 873 C CA . GLU A 1 113 ? -57.112 1.797 48.786 1.00 68.81 113 GLU A CA 1
ATOM 874 C C . GLU A 1 113 ? -57.845 1.724 47.437 1.00 68.81 113 GLU A C 1
ATOM 876 O O . GLU A 1 113 ? -58.990 1.264 47.366 1.00 68.81 113 GLU A O 1
ATOM 881 N N . PRO A 1 114 ? -57.199 2.166 46.341 1.00 69.69 114 PRO A N 1
ATOM 882 C CA . PRO A 1 114 ? -57.813 2.119 45.026 1.00 69.69 114 PRO A CA 1
ATOM 883 C C . PRO A 1 114 ? -58.083 0.674 44.609 1.00 69.69 114 PRO A C 1
ATOM 885 O O . PRO A 1 114 ? -57.264 -0.233 44.810 1.00 69.69 114 PRO A O 1
ATOM 888 N N . CYS A 1 115 ? -59.242 0.482 43.995 1.00 69.69 115 CYS A N 1
ATOM 889 C CA . CYS A 1 115 ? -59.484 -0.648 43.117 1.00 69.69 115 CYS A CA 1
ATOM 890 C C . CYS A 1 115 ? -58.951 -0.323 41.708 1.00 69.69 115 CYS A C 1
ATOM 892 O O . CYS A 1 115 ? -58.739 -1.279 40.943 1.00 69.69 115 CYS A O 1
#

Foldseek 3Di:
DDDDDDPPDDPCNVVVVVVVVVVVVVVVVVVVVVVVVVVVVVVVVVVVVVVVVVVVVVVVVVVVVVVVVPPPPPPDPPPPPPPPQDDADPQWDADPQWIWGDDPVGIDTDRPRTD

Radius of gyration: 49.6 Å; chains: 1; bounding box: 110×20×123 Å